Protein AF-A0A349SR33-F1 (afdb_monomer)

Solvent-accessible surface area (backbone atoms only — not comparable to full-atom values): 9324 Å² total; per-residue (Å²): 135,86,89,86,88,81,88,83,82,86,79,80,84,91,71,66,66,63,65,57,56,56,55,60,64,63,73,68,66,71,73,83,77,78,77,90,62,61,52,74,52,45,57,80,54,58,67,33,56,79,60,54,47,43,42,38,50,79,77,81,71,71,75,56,49,37,32,43,37,31,11,67,39,82,84,49,84,49,68,77,46,76,47,81,40,73,62,66,49,62,50,81,48,65,84,69,70,76,46,63,35,19,40,30,38,19,39,82,85,73,47,70,61,25,34,60,36,72,34,35,37,47,68,71,72,63,62,68,57,50,53,56,49,51,52,52,50,50,53,50,51,52,51,51,52,52,49,54,54,61,77,74,107

Nearest PDB structures (foldseek):
  5j7k-assembly2_B  TM=7.187E-01  e=2.406E-03  synthetic construct
  5uv8-assembly2_G  TM=6.503E-01  e=2.492E-02  Homo sapiens
  5myb-assembly1_B  TM=6.353E-01  e=3.291E-02  Homo sapiens
  6mfa-assembly1_A  TM=6.333E-01  e=6.785E-02  Homo sapiens
  8odz-assembly1_D  TM=6.666E-01  e=1.323E-01  Mus musculus

Sequence (153 aa):
MTPDSSQRNVLPPLKRSVKFLLLCALLVQSAPVWSQGLPPLQLSAQKVSEGFITLSWNELGEPQPVTVQVSTDPQAQQLVRSLSLQGQSQVHLSGFDNGVYFARLLNRGDVPLTRATRFEVQHRALPDAMVLFAIGAGLFVFLMVTLLRFTRS

Stru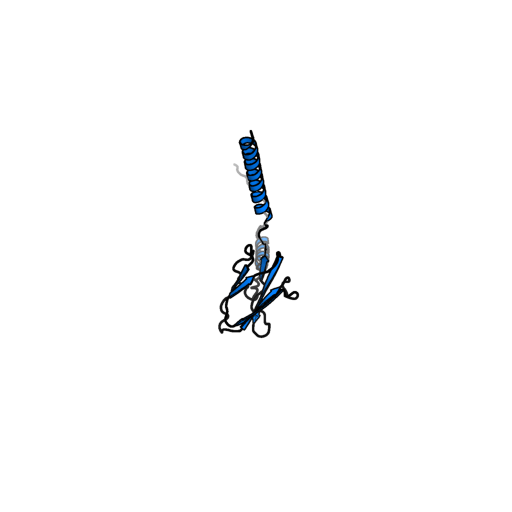cture (mmCIF, N/CA/C/O backbone):
data_AF-A0A349SR33-F1
#
_entry.id   AF-A0A349SR33-F1
#
loop_
_atom_site.group_PDB
_atom_site.id
_atom_site.type_symbol
_atom_site.label_atom_id
_atom_site.label_alt_id
_atom_site.label_comp_id
_atom_site.label_asym_id
_atom_site.label_entity_id
_atom_site.label_seq_id
_atom_site.pdbx_PDB_ins_code
_atom_site.Cartn_x
_atom_site.Cartn_y
_atom_site.Cartn_z
_atom_site.occupancy
_atom_site.B_iso_or_equiv
_atom_site.auth_seq_id
_atom_site.auth_comp_id
_atom_site.auth_asym_id
_atom_site.auth_atom_id
_atom_site.pdbx_PDB_model_num
ATOM 1 N N . MET A 1 1 ? 2.558 99.162 22.926 1.00 36.81 1 MET A N 1
ATOM 2 C CA . MET A 1 1 ? 3.683 98.320 22.470 1.00 36.81 1 MET A CA 1
ATOM 3 C C . MET A 1 1 ? 3.149 96.909 22.260 1.00 36.81 1 MET A C 1
ATOM 5 O O . MET A 1 1 ? 2.347 96.476 23.076 1.00 36.81 1 MET A O 1
ATOM 9 N N . THR A 1 2 ? 3.517 96.266 21.154 1.00 51.06 2 THR A N 1
ATOM 10 C CA . THR A 1 2 ? 3.239 94.860 20.763 1.00 51.06 2 THR A CA 1
ATOM 11 C C . THR A 1 2 ? 3.957 93.849 21.690 1.00 51.06 2 THR A C 1
ATOM 13 O O . THR A 1 2 ? 4.731 94.324 22.527 1.00 51.06 2 THR A O 1
ATOM 16 N N . PRO A 1 3 ? 3.779 92.503 21.590 1.00 49.19 3 PRO A N 1
ATOM 17 C CA . PRO A 1 3 ? 3.156 91.671 20.532 1.00 49.19 3 PRO A CA 1
ATOM 18 C C . PRO A 1 3 ? 2.018 90.750 21.093 1.00 49.19 3 PRO A C 1
ATOM 20 O O . PRO A 1 3 ? 1.387 91.169 22.057 1.00 49.19 3 PRO A O 1
ATOM 23 N N . ASP A 1 4 ? 1.589 89.577 20.579 1.00 42.03 4 ASP A N 1
ATOM 24 C CA . ASP A 1 4 ? 2.057 88.668 19.502 1.00 42.03 4 ASP A CA 1
ATOM 25 C C . ASP A 1 4 ? 0.901 87.827 18.864 1.00 42.03 4 ASP A C 1
ATOM 27 O O . ASP A 1 4 ? -0.277 88.168 18.966 1.00 42.03 4 ASP A O 1
ATOM 31 N N . SER A 1 5 ? 1.260 86.742 18.170 1.00 47.97 5 SER A N 1
ATOM 32 C CA . SER A 1 5 ? 0.481 85.724 17.458 1.00 47.97 5 SER A CA 1
ATOM 33 C C . SER A 1 5 ? -0.166 84.642 18.351 1.00 47.97 5 SER A C 1
ATOM 35 O O . SER A 1 5 ? 0.246 84.436 19.488 1.00 47.97 5 SER A O 1
ATOM 37 N N . SER A 1 6 ? -1.136 83.875 17.818 1.00 45.16 6 SER A N 1
ATOM 38 C CA . SER A 1 6 ? -0.920 82.433 17.549 1.00 45.16 6 SER A CA 1
ATOM 39 C C . SER A 1 6 ? -2.106 81.718 16.868 1.00 45.16 6 SER A C 1
ATOM 41 O O . SER A 1 6 ? -3.283 81.970 17.123 1.00 45.16 6 SER A O 1
ATOM 43 N N . GLN A 1 7 ? -1.732 80.771 16.012 1.00 49.66 7 GLN A N 1
ATOM 44 C CA . GLN A 1 7 ? -2.514 79.729 15.339 1.00 49.66 7 GLN A CA 1
ATOM 45 C C . GLN A 1 7 ? -3.630 79.074 16.185 1.00 49.66 7 GLN A C 1
ATOM 47 O O . GLN A 1 7 ? -3.376 78.560 17.272 1.00 49.66 7 GLN A O 1
ATOM 52 N N . ARG A 1 8 ? -4.839 78.926 15.616 1.00 44.91 8 ARG A N 1
ATOM 53 C CA . ARG A 1 8 ? -5.842 77.940 16.075 1.00 44.91 8 ARG A CA 1
ATOM 54 C C . ARG A 1 8 ? -6.087 76.877 15.007 1.00 44.91 8 ARG A C 1
ATOM 56 O O . ARG A 1 8 ? -7.049 76.942 14.249 1.00 44.91 8 ARG A O 1
ATOM 63 N N . ASN A 1 9 ? -5.203 75.884 14.992 1.00 47.38 9 ASN A N 1
ATOM 64 C CA . ASN A 1 9 ? -5.372 74.657 14.220 1.00 47.38 9 ASN A CA 1
ATOM 65 C C . ASN A 1 9 ? -6.499 73.810 14.843 1.00 47.38 9 ASN A C 1
ATOM 67 O O . ASN A 1 9 ? -6.445 73.484 16.030 1.00 47.38 9 ASN A O 1
ATOM 71 N N . VAL A 1 10 ? -7.523 73.456 14.063 1.00 56.38 10 VAL A N 1
ATOM 72 C CA . VAL A 1 10 ? -8.682 72.688 14.548 1.00 56.38 10 VAL A CA 1
ATOM 73 C C . VAL A 1 10 ? -8.425 71.190 14.365 1.00 56.38 10 VAL A C 1
ATOM 75 O O . VAL A 1 10 ? -8.521 70.678 13.252 1.00 56.38 10 VAL A O 1
ATOM 78 N N . LEU A 1 11 ? -8.137 70.470 15.455 1.00 56.62 11 LEU A N 1
ATOM 79 C CA . LEU A 1 11 ? -8.138 69.000 15.459 1.00 56.62 11 LEU A CA 1
ATOM 80 C C . LEU A 1 11 ? -9.528 68.441 15.835 1.00 56.62 11 LEU A C 1
ATOM 82 O O . LEU A 1 11 ? -10.102 68.877 16.836 1.00 56.62 11 LEU A O 1
ATOM 86 N N . PRO A 1 12 ? -10.058 67.436 15.109 1.00 58.84 12 PRO A N 1
ATOM 87 C CA . PRO A 1 12 ? -11.298 66.753 15.474 1.00 58.84 12 PRO A CA 1
ATOM 88 C C . PRO A 1 12 ? -11.106 65.731 16.624 1.00 58.84 12 PRO A C 1
ATOM 90 O O . PRO A 1 12 ? -10.007 65.209 16.830 1.00 58.84 12 PRO A O 1
ATOM 93 N N . PRO A 1 13 ? -12.170 65.394 17.385 1.00 48.25 13 PRO A N 1
ATOM 94 C CA . PRO A 1 13 ? -12.068 64.608 18.620 1.00 48.25 13 PRO A CA 1
ATOM 95 C C . PRO A 1 13 ? -11.860 63.094 18.397 1.00 48.25 13 PRO A C 1
ATOM 97 O O . PRO A 1 13 ? -12.800 62.294 18.393 1.00 48.25 13 PRO A O 1
ATOM 100 N N . LEU A 1 14 ? -10.592 62.684 18.322 1.00 53.34 14 LEU A N 1
ATOM 101 C CA . LEU A 1 14 ? -10.097 61.305 18.165 1.00 53.34 14 LEU A CA 1
ATOM 102 C C . LEU A 1 14 ? -10.307 60.397 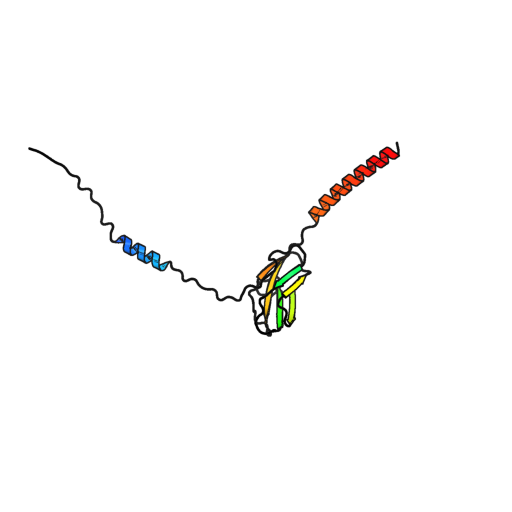19.411 1.00 53.34 14 LEU A C 1
ATOM 104 O O . LEU A 1 14 ? -9.370 59.761 19.886 1.00 53.34 14 LEU A O 1
ATOM 108 N N . LYS A 1 15 ? -11.513 60.342 20.004 1.00 52.91 15 LYS A N 1
ATOM 109 C CA . LYS A 1 15 ? -11.767 59.560 21.246 1.00 52.91 15 LYS A CA 1
ATOM 110 C C . LYS A 1 15 ? -12.964 58.598 21.249 1.00 52.91 15 LYS A C 1
ATOM 112 O O . LYS A 1 15 ? -13.045 57.779 22.162 1.00 52.91 15 LYS A O 1
ATOM 117 N N . ARG A 1 16 ? -13.875 58.629 20.264 1.00 53.34 16 ARG A N 1
ATOM 118 C CA . ARG A 1 16 ? -15.013 57.675 20.207 1.00 53.34 16 ARG A CA 1
ATOM 119 C C . ARG A 1 16 ? -14.733 56.403 19.394 1.00 53.34 16 ARG A C 1
ATOM 121 O O . ARG A 1 16 ? -15.138 55.328 19.823 1.00 53.34 16 ARG A O 1
ATOM 128 N N . SER A 1 17 ? -13.995 56.493 18.287 1.00 52.38 17 SER A N 1
ATOM 129 C CA . SER A 1 17 ? -13.825 55.379 17.335 1.00 52.38 17 SER A CA 1
ATOM 130 C C . SER A 1 17 ? -12.989 54.202 17.863 1.00 52.38 17 SER A C 1
ATOM 132 O O . SER A 1 17 ? -13.210 53.063 17.462 1.00 52.38 17 SER A O 1
ATOM 134 N N . VAL A 1 18 ? -12.070 54.448 18.806 1.00 55.94 18 VAL A N 1
ATOM 135 C CA . VAL A 1 18 ? -11.172 53.414 19.363 1.00 55.94 18 VAL A CA 1
ATOM 136 C C . VAL A 1 18 ? -11.948 52.318 20.103 1.00 55.94 18 VAL A C 1
ATOM 138 O O . VAL A 1 18 ? -11.637 51.140 19.949 1.00 55.94 18 VAL A O 1
ATOM 141 N N . LYS A 1 19 ? -12.999 52.676 20.855 1.00 50.72 19 LYS A N 1
ATOM 142 C CA . LYS A 1 19 ? -13.816 51.698 21.598 1.00 50.72 19 LYS A CA 1
ATOM 143 C C . LYS A 1 19 ? -14.613 50.763 20.681 1.00 50.72 19 LYS A C 1
ATOM 145 O O . LYS A 1 19 ? -14.872 49.632 21.068 1.00 50.72 19 LYS A O 1
ATOM 150 N N . PHE A 1 20 ? -14.977 51.219 19.482 1.00 54.50 20 PHE A N 1
ATOM 151 C CA . PHE A 1 20 ? -15.729 50.411 18.518 1.00 54.50 20 PHE A CA 1
ATOM 152 C C . PHE A 1 20 ? -14.815 49.419 17.778 1.00 54.50 20 PHE A C 1
ATOM 154 O O . PHE A 1 20 ? -15.161 48.251 17.637 1.00 54.50 20 PHE A O 1
ATOM 161 N N . LEU A 1 21 ? -13.601 49.849 17.407 1.00 54.84 21 LEU A N 1
ATOM 162 C CA . LEU A 1 21 ? -12.568 48.970 16.837 1.00 54.84 21 LEU A CA 1
ATOM 163 C C . LEU A 1 21 ? -12.139 47.852 17.803 1.00 54.84 21 LEU A C 1
ATOM 165 O O . LEU A 1 21 ? -11.968 46.709 17.382 1.00 54.84 21 LEU A O 1
ATOM 169 N N . LEU A 1 22 ? -12.023 48.158 19.100 1.00 56.81 22 LEU A N 1
ATOM 170 C CA . LEU A 1 22 ? -11.679 47.175 20.136 1.00 56.81 22 LEU A CA 1
ATOM 171 C C . LEU A 1 22 ? -12.760 46.094 20.327 1.00 56.81 22 LEU A C 1
ATOM 173 O O . LEU A 1 22 ? -12.428 44.956 20.649 1.00 56.81 22 LEU A O 1
ATOM 177 N N . LEU A 1 23 ? -14.037 46.423 20.094 1.00 55.16 23 LEU A N 1
ATOM 178 C CA . LEU A 1 23 ? -15.141 45.464 20.201 1.00 55.16 23 LEU A CA 1
ATOM 179 C C . LEU A 1 23 ? -15.116 44.437 19.055 1.00 55.16 23 LEU A C 1
ATOM 181 O O . LEU A 1 23 ? -15.296 43.244 19.291 1.00 55.16 23 LEU A O 1
ATOM 185 N N . CYS A 1 24 ? -14.829 44.882 17.826 1.00 51.19 24 CYS A N 1
ATOM 186 C CA . CYS A 1 24 ? -14.710 43.996 16.664 1.00 51.19 24 CYS A CA 1
ATOM 187 C C . CYS A 1 24 ? -13.519 43.031 16.775 1.00 51.19 24 CYS A C 1
ATOM 189 O O . CYS A 1 24 ? -13.624 41.883 16.352 1.00 51.19 24 CYS A O 1
ATOM 191 N N . ALA A 1 25 ? -12.406 43.465 17.377 1.00 56.25 25 ALA A N 1
ATOM 192 C CA . ALA A 1 25 ? -11.227 42.619 17.571 1.00 56.25 25 ALA A CA 1
ATOM 193 C C . ALA A 1 25 ? -11.472 41.435 18.529 1.00 56.25 25 ALA A C 1
ATOM 195 O O . ALA A 1 25 ? -10.822 40.399 18.399 1.00 56.25 25 ALA A O 1
ATOM 196 N N . LEU A 1 26 ? -12.414 41.556 19.474 1.00 54.38 26 LEU A N 1
ATOM 197 C CA . LEU A 1 26 ? -12.682 40.504 20.461 1.00 54.38 26 LEU A CA 1
ATOM 198 C C . LEU A 1 26 ? -13.548 39.356 19.907 1.00 54.38 26 LEU A C 1
ATOM 200 O O . LEU A 1 26 ? -13.422 38.223 20.360 1.00 54.38 26 LEU A O 1
ATOM 204 N N . LEU A 1 27 ? -14.386 39.631 18.901 1.00 54.31 27 LEU A N 1
ATOM 205 C CA . LEU A 1 27 ? -15.279 38.651 18.261 1.00 54.31 27 LEU A CA 1
ATOM 206 C C . LEU A 1 27 ? -14.581 37.742 17.230 1.00 54.31 27 LEU A C 1
ATOM 208 O O . LEU A 1 27 ? -15.186 36.785 16.758 1.00 54.31 27 LEU A O 1
ATOM 212 N N . VAL A 1 28 ? -13.307 38.000 16.911 1.00 55.44 28 VAL A N 1
ATOM 213 C CA . VAL A 1 28 ? -12.480 37.166 16.010 1.00 55.44 28 VAL A CA 1
ATOM 214 C C . VAL A 1 28 ? -11.698 36.088 16.786 1.00 55.44 28 VAL A C 1
ATOM 216 O O . VAL A 1 28 ? -10.870 35.375 16.228 1.00 55.44 28 VAL A O 1
ATOM 219 N N . GLN A 1 29 ? -12.000 35.883 18.073 1.00 50.84 29 GLN A N 1
ATOM 220 C CA . GLN A 1 29 ? -11.556 34.688 18.796 1.00 50.84 29 GLN A CA 1
ATOM 221 C C . GLN A 1 29 ? -12.425 33.485 18.406 1.00 50.84 29 GLN A C 1
ATOM 223 O O . GLN A 1 29 ? -13.300 33.048 19.153 1.00 50.84 29 GLN A O 1
ATOM 228 N N . SER A 1 30 ? -12.175 32.941 17.211 1.00 52.66 30 SER A N 1
ATOM 229 C CA . SER A 1 30 ? -12.683 31.627 16.824 1.00 52.66 30 SER A CA 1
ATOM 230 C C . SER A 1 30 ? -12.195 30.602 17.844 1.00 52.66 30 SER A C 1
ATOM 232 O O . SER A 1 30 ? -10.990 30.348 17.932 1.00 52.66 30 SER A O 1
ATOM 234 N N . ALA A 1 31 ? -13.116 30.030 18.621 1.00 61.41 31 ALA A N 1
ATOM 235 C CA . ALA A 1 31 ? -12.784 28.987 19.579 1.00 61.41 31 ALA A CA 1
ATOM 236 C C . ALA A 1 31 ? -12.011 27.862 18.865 1.00 61.41 31 ALA A C 1
ATOM 238 O O . ALA A 1 31 ? -12.455 27.417 17.801 1.00 61.41 31 ALA A O 1
ATOM 239 N N . PRO A 1 32 ? -10.874 27.388 19.409 1.00 57.53 32 PRO A N 1
ATOM 240 C CA . PRO A 1 32 ? -10.187 26.242 18.840 1.00 57.53 32 PRO A CA 1
ATOM 241 C C . PRO A 1 32 ? -11.116 25.032 18.954 1.00 57.53 32 PRO A C 1
ATOM 243 O O . PRO A 1 32 ? -11.328 24.494 20.040 1.00 57.53 32 PRO A O 1
ATOM 246 N N . VAL A 1 33 ? -11.698 24.612 17.830 1.00 64.25 33 VAL A N 1
ATOM 247 C CA . VAL A 1 33 ? -12.462 23.366 17.755 1.00 64.25 33 VAL A CA 1
ATOM 248 C C . VAL A 1 33 ? -11.457 22.224 17.840 1.00 64.25 33 VAL A C 1
ATOM 250 O O . VAL A 1 33 ? -10.874 21.801 16.842 1.00 64.25 33 VAL A O 1
ATOM 253 N N . TRP A 1 34 ? -11.235 21.742 19.062 1.00 52.09 34 TRP A N 1
ATOM 254 C CA . TRP A 1 34 ? -10.464 20.535 19.325 1.00 52.09 34 TRP A CA 1
ATOM 255 C C . TRP A 1 34 ? -11.186 19.352 18.680 1.00 52.09 34 TRP A C 1
ATOM 257 O O . TRP A 1 34 ? -12.149 18.815 19.224 1.00 52.09 34 TRP A O 1
ATOM 267 N N . SER A 1 35 ? -10.732 18.956 17.491 1.00 50.78 35 SER A N 1
ATOM 268 C CA . SER A 1 35 ? -11.236 17.766 16.815 1.00 50.78 35 SER A CA 1
ATOM 269 C C . SER A 1 35 ? -10.822 16.528 17.613 1.00 50.78 35 SER A C 1
ATOM 271 O O . SER A 1 35 ? -9.704 16.030 17.469 1.00 50.78 35 SER A O 1
ATOM 273 N N . GLN A 1 36 ? -11.729 16.020 18.452 1.00 51.06 36 GLN A N 1
ATOM 274 C CA . GLN A 1 36 ? -11.622 14.694 19.066 1.00 51.06 36 GLN A CA 1
ATOM 275 C C . GLN A 1 36 ? -11.859 13.607 18.007 1.00 51.06 36 GLN A C 1
ATOM 277 O O . GLN A 1 36 ? -12.855 12.891 18.011 1.00 51.06 36 GLN A O 1
ATOM 282 N N . GLY A 1 37 ? -10.946 13.523 17.044 1.00 62.16 37 GLY A N 1
ATOM 283 C CA . GLY A 1 37 ? -10.905 12.444 16.071 1.00 62.16 37 GLY A CA 1
ATOM 284 C C . GLY A 1 37 ? -10.007 11.307 16.551 1.00 62.16 37 GLY A C 1
ATOM 285 O O . GLY A 1 37 ? -9.007 11.551 17.223 1.00 62.16 37 GLY A O 1
ATOM 286 N N . LEU A 1 38 ? -10.330 10.083 16.121 1.00 70.38 38 LEU A N 1
ATOM 287 C CA . LEU A 1 38 ? -9.525 8.875 16.344 1.00 70.38 38 LEU A CA 1
ATOM 288 C C . LEU A 1 38 ? -8.023 9.123 16.095 1.00 70.38 38 LEU A C 1
ATOM 290 O O . LEU A 1 38 ? -7.687 9.860 15.153 1.00 70.38 38 LEU A O 1
ATOM 294 N N . PRO A 1 39 ? -7.125 8.501 16.884 1.00 75.12 39 PRO A N 1
ATOM 295 C CA . PRO A 1 39 ? -5.688 8.669 16.717 1.00 75.12 39 PRO A CA 1
ATOM 296 C C . PRO A 1 39 ? -5.251 8.285 15.291 1.00 75.12 39 PRO A C 1
ATOM 298 O O . PRO A 1 39 ? -5.825 7.371 14.685 1.00 75.12 39 PRO A O 1
ATOM 301 N N . PRO A 1 40 ? -4.257 8.982 14.713 1.00 72.50 40 PRO A N 1
ATOM 302 C CA . PRO A 1 40 ? -3.681 8.577 13.440 1.00 72.50 40 PRO A CA 1
ATOM 303 C C . PRO A 1 40 ? -2.928 7.255 13.618 1.00 72.50 40 PRO A C 1
ATOM 305 O O . PRO A 1 40 ? -2.188 7.083 14.586 1.00 72.50 40 PRO A O 1
ATOM 308 N N . LEU A 1 41 ? -3.087 6.334 12.666 1.00 77.12 41 LEU A N 1
ATOM 309 C CA . LEU A 1 41 ? -2.248 5.140 12.605 1.00 77.12 41 LEU A CA 1
ATOM 310 C C . LEU A 1 41 ? -0.803 5.550 12.300 1.00 77.12 41 LEU A C 1
ATOM 312 O O . LEU A 1 41 ? -0.587 6.335 11.369 1.00 77.12 41 LEU A O 1
ATOM 316 N N . GLN A 1 42 ? 0.164 5.026 13.057 1.00 78.06 42 GLN A N 1
ATOM 317 C CA . GLN A 1 42 ? 1.577 5.268 12.788 1.00 78.06 42 GLN A CA 1
ATOM 318 C C . GLN A 1 42 ? 2.039 4.376 11.631 1.00 78.06 42 GLN A C 1
ATOM 320 O O . GLN A 1 42 ? 1.753 3.179 11.567 1.00 78.06 42 GLN A O 1
ATOM 325 N N . LEU A 1 43 ? 2.770 4.981 10.701 1.00 72.31 43 LEU A N 1
ATOM 326 C CA . LEU A 1 43 ? 3.461 4.279 9.630 1.00 72.31 43 LEU A CA 1
ATOM 327 C C . LEU A 1 43 ? 4.951 4.533 9.776 1.00 72.31 43 LEU A C 1
ATOM 329 O O . LEU A 1 43 ? 5.360 5.675 9.984 1.00 72.31 43 LEU A O 1
ATOM 333 N N . SER A 1 44 ? 5.761 3.499 9.566 1.00 68.88 44 SER A N 1
ATOM 334 C CA . SER A 1 44 ? 7.218 3.654 9.499 1.00 68.88 44 SER A CA 1
ATOM 335 C C . SER A 1 44 ? 7.667 4.543 8.332 1.00 68.88 44 SER A C 1
ATOM 337 O O . SER A 1 44 ? 8.764 5.092 8.382 1.00 68.88 44 SER A O 1
ATOM 339 N N . ALA A 1 45 ? 6.852 4.673 7.281 1.00 60.81 45 ALA A N 1
ATOM 340 C CA . ALA A 1 45 ? 7.083 5.585 6.169 1.00 60.81 45 ALA A CA 1
ATOM 341 C C . ALA A 1 45 ? 5.759 5.936 5.475 1.00 60.81 45 ALA A C 1
ATOM 343 O O . ALA A 1 45 ? 4.936 5.061 5.214 1.00 60.81 45 ALA A O 1
ATOM 344 N N . GLN A 1 46 ? 5.567 7.212 5.131 1.00 61.91 46 GLN A N 1
ATOM 345 C CA . GLN A 1 46 ? 4.401 7.660 4.357 1.00 61.91 46 GLN A CA 1
ATOM 346 C C . GLN A 1 46 ? 4.588 7.481 2.838 1.00 61.91 46 GLN A C 1
ATOM 348 O O . GLN A 1 46 ? 3.609 7.412 2.095 1.00 61.91 46 GLN A O 1
ATOM 353 N N . LYS A 1 47 ? 5.843 7.366 2.389 1.00 64.00 47 LYS A N 1
ATOM 354 C CA . LYS A 1 47 ? 6.241 7.037 1.019 1.00 64.00 47 LYS A CA 1
ATOM 355 C C . LYS A 1 47 ? 7.210 5.858 1.056 1.00 64.00 47 LYS A C 1
ATOM 357 O O . LYS A 1 47 ? 8.249 5.952 1.703 1.00 64.00 47 LYS A O 1
ATOM 362 N N . VAL A 1 48 ? 6.869 4.768 0.376 1.00 68.81 48 VAL A N 1
ATOM 363 C CA . VAL A 1 48 ? 7.600 3.495 0.434 1.00 68.81 48 VAL A CA 1
ATOM 364 C C . VAL A 1 48 ? 8.238 3.177 -0.910 1.00 68.81 48 VAL A C 1
ATOM 366 O O . VAL A 1 48 ? 7.537 3.059 -1.914 1.00 68.81 48 VAL A O 1
ATOM 369 N N . SER A 1 49 ? 9.561 3.000 -0.897 1.00 61.75 49 SER A N 1
ATOM 370 C CA . SER A 1 49 ? 10.369 2.687 -2.086 1.00 61.75 49 SER A CA 1
ATOM 371 C C . SER A 1 49 ? 10.847 1.231 -2.152 1.00 61.75 49 SER A C 1
ATOM 373 O O . SER A 1 49 ? 11.319 0.798 -3.201 1.00 61.75 49 SER A O 1
ATOM 375 N N . GLU A 1 50 ? 10.747 0.485 -1.046 1.00 65.06 50 GLU A N 1
ATOM 376 C CA . GLU A 1 50 ? 11.397 -0.827 -0.855 1.00 65.06 50 GLU A CA 1
ATOM 377 C C . GLU A 1 50 ? 10.425 -2.023 -0.922 1.00 65.06 50 GLU A C 1
ATOM 379 O O . GLU A 1 50 ? 10.790 -3.150 -0.604 1.00 65.06 50 GLU A O 1
ATOM 384 N N . GLY A 1 51 ? 9.175 -1.803 -1.346 1.00 64.81 51 GLY A N 1
ATOM 385 C CA . GLY A 1 51 ? 8.186 -2.871 -1.578 1.00 64.81 51 GLY A CA 1
ATOM 386 C C . GLY A 1 51 ? 7.521 -3.462 -0.323 1.00 64.81 51 GLY A C 1
ATOM 387 O O . GLY A 1 51 ? 6.624 -4.303 -0.445 1.00 64.81 51 GLY A O 1
ATOM 388 N N . PHE A 1 52 ? 7.900 -3.007 0.875 1.00 73.69 52 PHE A N 1
ATOM 389 C CA . PHE A 1 52 ? 7.239 -3.341 2.139 1.00 73.69 52 PHE A CA 1
ATOM 390 C C . PHE A 1 52 ? 6.987 -2.094 2.995 1.00 73.69 52 PHE A C 1
ATOM 392 O O . PHE A 1 52 ? 7.784 -1.159 3.019 1.00 73.69 52 PHE A O 1
ATOM 399 N N . ILE A 1 53 ? 5.869 -2.091 3.718 1.00 80.31 53 ILE A N 1
ATOM 400 C CA . ILE A 1 53 ? 5.485 -1.052 4.670 1.00 80.31 53 ILE A CA 1
ATOM 401 C C . ILE A 1 53 ? 5.260 -1.660 6.051 1.00 80.31 53 ILE A C 1
ATOM 403 O O . ILE A 1 53 ? 4.677 -2.735 6.189 1.00 80.31 53 ILE A O 1
ATOM 407 N N . THR A 1 54 ? 5.718 -0.954 7.078 1.00 83.50 54 THR A N 1
ATOM 408 C CA . THR A 1 54 ? 5.497 -1.325 8.477 1.00 83.50 54 THR A CA 1
ATOM 409 C C . THR A 1 54 ? 4.437 -0.401 9.063 1.00 83.50 54 THR A C 1
ATOM 411 O O . THR A 1 54 ? 4.627 0.820 9.095 1.00 83.50 54 THR A O 1
ATOM 414 N N . LEU A 1 55 ? 3.327 -0.982 9.511 1.00 83.56 55 LEU A N 1
ATOM 415 C CA . LEU A 1 55 ? 2.296 -0.303 10.293 1.00 83.56 55 LEU A CA 1
ATOM 416 C C . LEU A 1 55 ? 2.534 -0.606 11.766 1.00 83.56 55 LEU A C 1
ATOM 418 O O . LEU A 1 55 ? 2.711 -1.773 12.110 1.00 83.56 55 LEU A O 1
ATOM 422 N N . SER A 1 56 ? 2.500 0.413 12.618 1.00 82.19 56 SER A N 1
ATOM 423 C CA . SER A 1 56 ? 2.629 0.273 14.069 1.00 82.19 56 SER A CA 1
ATOM 424 C C . SER A 1 56 ? 1.535 1.056 14.786 1.00 82.19 56 SER A C 1
ATOM 426 O O . SER A 1 56 ? 0.986 2.033 14.272 1.00 82.19 56 SER A O 1
ATOM 428 N N . TRP A 1 57 ? 1.180 0.617 15.983 1.00 82.56 57 TRP A N 1
ATOM 429 C CA . TRP A 1 57 ? 0.227 1.301 16.846 1.00 82.56 57 TRP A CA 1
ATOM 430 C C . TRP A 1 57 ? 0.634 1.120 18.300 1.00 82.56 57 TRP A C 1
ATOM 432 O O . TRP A 1 57 ? 1.266 0.135 18.674 1.00 82.56 57 TRP A O 1
ATOM 442 N N . ASN A 1 58 ? 0.257 2.089 19.131 1.00 74.12 58 ASN A N 1
ATOM 443 C CA . ASN A 1 58 ? 0.424 1.962 20.571 1.00 74.12 58 ASN A CA 1
ATOM 444 C C . ASN A 1 58 ? -0.409 0.770 21.071 1.00 74.12 58 ASN A C 1
ATOM 446 O O . ASN A 1 58 ? -1.505 0.524 20.560 1.00 74.12 58 ASN A O 1
ATOM 450 N N . GLU A 1 59 ? 0.083 0.059 22.084 1.00 66.56 59 GLU A N 1
ATOM 451 C CA . GLU A 1 59 ? -0.687 -0.999 22.741 1.00 66.56 59 GLU A CA 1
ATOM 452 C C . GLU A 1 59 ? -1.991 -0.421 23.309 1.00 66.56 59 GLU A C 1
ATOM 454 O O . GLU A 1 59 ? -1.994 0.539 24.080 1.00 66.56 59 GLU A O 1
ATOM 459 N N . LEU A 1 60 ? -3.121 -0.996 22.896 1.00 66.00 60 LEU A N 1
ATOM 460 C CA . LEU A 1 60 ? -4.473 -0.503 23.192 1.00 66.00 60 LEU A CA 1
ATOM 461 C C . LEU A 1 60 ? -4.973 -0.975 24.575 1.00 66.00 60 LEU A C 1
ATOM 463 O O . LEU A 1 60 ? -6.161 -1.240 24.764 1.00 66.00 60 LEU A O 1
ATOM 467 N N . GLY A 1 61 ? -4.055 -1.099 25.537 1.00 66.94 61 GLY A N 1
ATOM 468 C CA . GLY A 1 61 ? -4.276 -1.783 26.809 1.00 66.94 61 GLY A CA 1
ATOM 469 C C . GLY A 1 61 ? -4.251 -3.302 26.630 1.00 66.94 61 GLY A C 1
ATOM 470 O O . GLY A 1 61 ? -3.255 -3.855 26.172 1.00 66.94 61 GLY A O 1
ATOM 471 N N . GLU A 1 62 ? -5.347 -3.969 26.994 1.00 63.28 62 GLU A N 1
ATOM 472 C CA . GLU A 1 62 ? -5.493 -5.427 26.883 1.00 63.28 62 GLU A CA 1
ATOM 473 C C . GLU A 1 62 ? -5.201 -5.953 25.460 1.00 63.28 62 GLU A C 1
ATOM 475 O O . GLU A 1 62 ? -5.606 -5.302 24.487 1.00 63.28 62 GLU A O 1
ATOM 480 N N . PRO A 1 63 ? -4.589 -7.150 25.312 1.00 63.66 63 PRO A N 1
ATOM 481 C CA . PRO A 1 63 ? -4.259 -7.768 24.024 1.00 63.66 63 PRO A CA 1
ATOM 482 C C . PRO A 1 63 ? -5.517 -8.233 23.267 1.00 63.66 63 PRO A C 1
ATOM 484 O O . PRO A 1 63 ? -5.844 -9.417 23.164 1.00 63.66 63 PRO A O 1
ATOM 487 N N . GLN A 1 64 ? -6.244 -7.267 22.717 1.00 73.31 64 GLN A N 1
ATOM 488 C CA . GLN A 1 64 ? -7.428 -7.473 21.894 1.00 73.31 64 GLN A CA 1
ATOM 489 C C . GLN A 1 64 ? -7.031 -7.840 20.455 1.00 73.31 64 GLN A C 1
ATOM 491 O O . GLN A 1 64 ? -5.984 -7.408 19.965 1.00 73.31 64 GLN A O 1
ATOM 496 N N . PRO A 1 65 ? -7.846 -8.644 19.746 1.00 78.25 65 PRO A N 1
ATOM 497 C CA . PRO A 1 65 ? -7.611 -8.912 18.341 1.00 78.25 65 PRO A CA 1
ATOM 498 C C . PRO A 1 65 ? -7.948 -7.663 17.523 1.00 78.25 65 PRO A C 1
ATOM 500 O O . PRO A 1 65 ? -9.071 -7.158 17.581 1.00 78.25 65 PRO A O 1
ATOM 503 N N . VAL A 1 66 ? -6.972 -7.191 16.754 1.00 85.44 66 VAL A N 1
ATOM 504 C CA . VAL A 1 66 ? -7.090 -6.014 15.890 1.00 85.44 66 VAL A CA 1
ATOM 505 C C . VAL A 1 66 ? -7.060 -6.443 14.432 1.00 85.44 66 VAL A C 1
ATOM 507 O O . VAL A 1 66 ? -6.264 -7.291 14.032 1.00 85.44 66 VAL A O 1
ATOM 510 N N . THR A 1 67 ? -7.926 -5.852 13.621 1.00 87.44 67 THR A N 1
ATOM 511 C CA . THR A 1 67 ? -7.977 -6.098 12.181 1.00 87.44 67 THR A CA 1
ATOM 512 C C . THR A 1 67 ? -7.386 -4.903 11.453 1.00 87.44 67 THR A C 1
ATOM 514 O O . THR A 1 67 ? -7.876 -3.781 11.569 1.00 87.44 67 THR A O 1
ATOM 517 N N . VAL A 1 68 ? -6.324 -5.142 10.692 1.00 87.88 68 VAL A N 1
ATOM 518 C CA . VAL A 1 68 ? -5.685 -4.155 9.822 1.00 87.88 68 VAL A CA 1
ATOM 519 C C . VAL A 1 68 ? -6.332 -4.251 8.448 1.00 87.88 68 VAL A C 1
ATOM 521 O O . VAL A 1 68 ? -6.201 -5.276 7.780 1.00 87.88 68 VAL A O 1
ATOM 524 N N . GLN A 1 69 ? -7.011 -3.191 8.014 1.00 89.19 69 GLN A N 1
ATOM 525 C CA . GLN A 1 69 ? -7.576 -3.081 6.667 1.00 89.19 69 GLN A CA 1
ATOM 526 C C . GLN A 1 69 ? -6.782 -2.074 5.837 1.00 89.19 69 GLN A C 1
ATOM 528 O O . GLN A 1 69 ? -6.467 -0.977 6.304 1.00 89.19 69 GLN A O 1
ATOM 533 N N . VAL A 1 70 ? -6.500 -2.449 4.590 1.00 89.62 70 VAL A N 1
ATOM 534 C CA . VAL A 1 70 ? -5.878 -1.597 3.575 1.00 89.62 70 VAL A CA 1
ATOM 535 C C . VAL A 1 70 ? -6.806 -1.484 2.375 1.00 89.62 70 VAL A C 1
ATOM 537 O O . VAL A 1 70 ? -7.273 -2.498 1.852 1.00 89.62 70 VAL A O 1
ATOM 540 N N . SER A 1 71 ? -7.042 -0.259 1.922 1.00 89.69 71 SER A N 1
ATOM 541 C CA . SER A 1 71 ? -7.949 0.080 0.825 1.00 89.69 71 SER A CA 1
ATOM 542 C C . SER A 1 71 ? -7.348 1.106 -0.134 1.00 89.69 71 SER A C 1
ATOM 544 O O . SER A 1 71 ? -6.400 1.812 0.208 1.00 89.69 71 SER A O 1
ATOM 546 N N . THR A 1 72 ? -7.904 1.212 -1.340 1.00 88.56 72 THR A N 1
ATOM 547 C CA . THR A 1 72 ? -7.595 2.297 -2.295 1.00 88.56 72 THR A CA 1
ATOM 548 C C . THR A 1 72 ? -8.359 3.589 -1.994 1.00 88.56 72 THR A C 1
ATOM 550 O O . THR A 1 72 ? -7.997 4.651 -2.496 1.00 88.56 72 THR A O 1
ATOM 553 N N . ASP A 1 73 ? -9.387 3.530 -1.145 1.00 87.94 73 ASP A N 1
ATOM 554 C CA . ASP A 1 73 ? -10.231 4.660 -0.756 1.00 87.94 73 ASP A CA 1
ATOM 555 C C . ASP A 1 73 ? -10.210 4.908 0.772 1.00 87.94 73 ASP A C 1
ATOM 557 O O . ASP A 1 73 ? -9.985 3.977 1.552 1.00 87.94 73 ASP A O 1
ATOM 561 N N . PRO A 1 74 ? -10.485 6.139 1.243 1.00 81.62 74 PRO A N 1
ATOM 562 C CA . PRO A 1 74 ? -10.435 6.477 2.668 1.00 81.62 74 PRO A CA 1
ATOM 563 C C . PRO A 1 74 ? -11.605 5.927 3.506 1.00 81.62 74 PRO A C 1
ATOM 565 O O . PRO A 1 74 ? -11.530 5.980 4.733 1.00 81.62 74 PRO A O 1
ATOM 568 N N . GLN A 1 75 ? -12.681 5.424 2.888 1.00 81.69 75 GLN A N 1
ATOM 569 C CA . GLN A 1 75 ? -13.814 4.792 3.586 1.00 81.69 75 GLN A CA 1
ATOM 570 C C . GLN A 1 75 ? -13.660 3.258 3.685 1.00 81.69 75 GLN A C 1
ATOM 572 O O . GLN A 1 75 ? -14.405 2.611 4.424 1.00 81.69 75 GLN A O 1
ATOM 577 N N . ALA A 1 76 ? -12.666 2.699 2.988 1.00 81.44 76 ALA A N 1
ATOM 578 C CA . ALA A 1 76 ? -12.426 1.278 2.747 1.00 81.44 76 ALA A CA 1
ATOM 579 C C . ALA A 1 76 ? -13.619 0.523 2.136 1.00 81.44 76 ALA A C 1
ATOM 581 O O . ALA A 1 76 ? -13.948 -0.589 2.547 1.00 81.44 76 ALA A O 1
ATOM 582 N N . GLN A 1 77 ? -14.250 1.132 1.133 1.00 82.38 77 GLN A N 1
ATOM 583 C CA . GLN A 1 77 ? -15.199 0.464 0.238 1.00 82.38 77 GLN A CA 1
ATOM 584 C C . GLN A 1 77 ? -14.488 -0.485 -0.744 1.00 82.38 77 GLN A C 1
ATOM 586 O O . GLN A 1 77 ? -15.031 -1.523 -1.112 1.00 82.38 77 GLN A O 1
ATOM 591 N N . GLN A 1 78 ? -13.265 -0.145 -1.155 1.00 86.19 78 GLN A N 1
ATOM 592 C CA . GLN A 1 78 ? -12.407 -0.933 -2.035 1.00 86.19 78 GLN A CA 1
ATOM 593 C C . GLN A 1 78 ? -11.257 -1.533 -1.224 1.00 86.19 78 GLN A C 1
ATOM 595 O O . GLN A 1 78 ? -10.145 -1.002 -1.157 1.00 86.19 78 GLN A O 1
ATOM 600 N N . LEU A 1 79 ? -11.553 -2.648 -0.560 1.00 85.44 79 LEU A N 1
ATOM 601 C CA . LEU A 1 79 ? -10.610 -3.367 0.284 1.00 85.44 79 LEU A CA 1
ATOM 602 C C . LEU A 1 79 ? -9.586 -4.137 -0.568 1.00 85.44 79 LEU A C 1
ATOM 604 O O . LEU A 1 79 ? -9.940 -5.042 -1.317 1.00 85.44 79 LEU A O 1
ATOM 608 N N . VAL A 1 80 ? -8.306 -3.799 -0.413 1.00 87.88 80 VAL A N 1
ATOM 609 C CA . VAL A 1 80 ? -7.169 -4.479 -1.059 1.00 87.88 80 VAL A CA 1
ATOM 610 C C . VAL A 1 80 ? -6.699 -5.658 -0.210 1.00 87.88 80 VAL A C 1
ATOM 612 O O . VAL A 1 80 ? -6.347 -6.716 -0.730 1.00 87.88 80 VAL A O 1
ATOM 615 N N . ARG A 1 81 ? -6.661 -5.479 1.117 1.00 87.44 81 ARG A N 1
ATOM 616 C CA . ARG A 1 81 ? -6.156 -6.489 2.053 1.00 87.44 81 ARG A CA 1
ATOM 617 C C . ARG A 1 81 ? -6.737 -6.295 3.453 1.00 87.44 81 ARG A C 1
ATOM 619 O O . ARG A 1 81 ? -6.915 -5.167 3.901 1.00 87.44 81 ARG A O 1
ATOM 626 N N . SER A 1 82 ? -6.999 -7.400 4.148 1.00 87.44 82 SER A N 1
ATOM 627 C CA . SER A 1 82 ? -7.418 -7.423 5.553 1.00 87.44 82 SER A CA 1
ATOM 628 C C . SER A 1 82 ? -6.655 -8.516 6.293 1.00 87.44 82 SER A C 1
ATOM 630 O O . SER A 1 82 ? -6.623 -9.654 5.824 1.00 87.44 82 SER A O 1
ATOM 632 N N . LEU A 1 83 ? -6.016 -8.174 7.412 1.00 86.00 83 LEU A N 1
ATOM 633 C CA . LEU A 1 83 ? -5.330 -9.116 8.299 1.00 86.00 83 LEU A CA 1
ATOM 634 C C . LEU A 1 83 ? -5.890 -8.971 9.714 1.00 86.00 83 LEU A C 1
ATOM 636 O O . LEU A 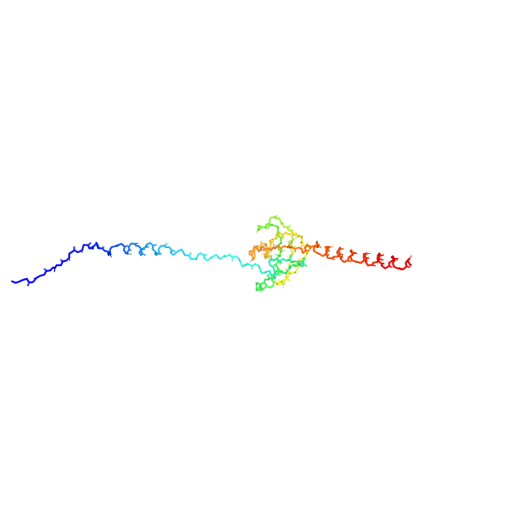1 83 ? -5.823 -7.891 10.295 1.00 86.00 83 LEU A O 1
ATOM 640 N N . SER A 1 84 ? -6.397 -10.066 10.280 1.00 85.50 84 SER A N 1
ATOM 641 C CA . SER A 1 84 ? -6.726 -10.148 11.705 1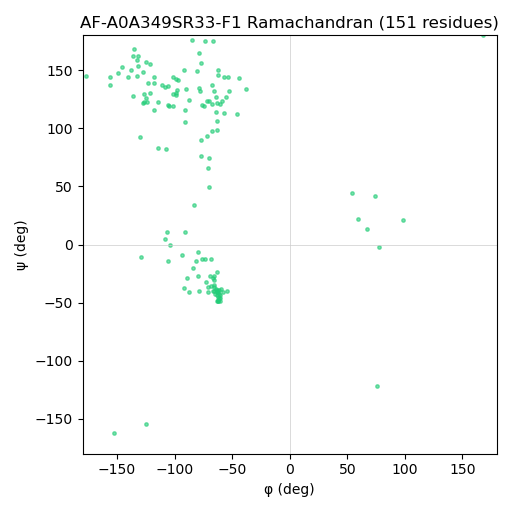.00 85.50 84 SER A CA 1
ATOM 642 C C . SER A 1 84 ? -5.486 -10.584 12.483 1.00 85.50 84 SER A C 1
ATOM 644 O O . SER A 1 84 ? -4.890 -11.615 12.176 1.00 85.50 84 SER A O 1
ATOM 646 N N . LEU A 1 85 ? -5.089 -9.789 13.472 1.00 83.69 85 LEU A N 1
ATOM 647 C CA . LEU A 1 85 ? -3.906 -9.988 14.302 1.00 83.69 85 LEU A CA 1
ATOM 648 C C . LEU A 1 85 ? -4.337 -10.164 15.758 1.00 83.69 85 LEU A C 1
ATOM 650 O O . LEU A 1 85 ? -5.280 -9.521 16.217 1.00 83.69 85 LEU A O 1
ATOM 654 N N . GLN A 1 86 ? -3.636 -11.014 16.503 1.00 83.06 86 GLN A N 1
ATOM 655 C CA . GLN A 1 86 ? -3.913 -11.270 17.918 1.00 83.06 86 GLN A CA 1
ATOM 656 C C . GLN A 1 86 ? -2.700 -10.847 18.748 1.00 83.06 86 GLN A C 1
ATOM 658 O O . GLN A 1 86 ? -1.620 -11.407 18.575 1.00 83.06 86 GLN A O 1
ATOM 663 N N . GLY A 1 87 ? -2.865 -9.833 19.605 1.00 73.19 87 GLY A N 1
ATOM 664 C CA . GLY A 1 87 ? -1.818 -9.369 20.528 1.00 73.19 87 GLY A CA 1
ATOM 665 C C . GLY A 1 87 ? -0.581 -8.725 19.884 1.00 73.19 87 GLY A C 1
ATOM 666 O O . GLY A 1 87 ? 0.423 -8.555 20.564 1.00 73.19 87 GLY A O 1
ATOM 667 N N . GLN A 1 88 ? -0.621 -8.376 18.595 1.00 79.31 88 GLN A N 1
ATOM 668 C CA . GLN A 1 88 ? 0.478 -7.689 17.904 1.00 79.31 88 GLN A CA 1
ATOM 669 C C . GLN A 1 88 ? 0.224 -6.175 17.866 1.00 79.31 88 GLN A C 1
ATOM 671 O O . GLN A 1 88 ? -0.911 -5.740 17.664 1.00 79.31 88 GLN A O 1
ATOM 676 N N . SER A 1 89 ? 1.285 -5.383 18.028 1.00 79.25 89 SER A N 1
ATOM 677 C CA . SER A 1 89 ? 1.300 -3.909 17.940 1.00 79.25 89 SER A CA 1
ATOM 678 C C . SER A 1 89 ? 1.898 -3.377 16.626 1.00 79.25 89 SER A C 1
ATOM 680 O O . SER A 1 89 ? 1.964 -2.168 16.400 1.00 79.25 89 SER A O 1
ATOM 682 N N . GLN A 1 90 ? 2.338 -4.280 15.745 1.00 82.69 90 GLN A N 1
ATOM 683 C CA . GLN A 1 90 ? 2.991 -3.971 14.477 1.00 82.69 90 GLN A CA 1
ATOM 684 C C . GLN A 1 90 ? 2.682 -5.052 13.435 1.00 82.69 90 GLN A C 1
ATOM 686 O O . GLN A 1 90 ? 2.567 -6.228 13.775 1.00 82.69 90 GLN A O 1
ATOM 691 N N . VAL A 1 91 ? 2.598 -4.673 12.156 1.00 85.62 91 VAL A N 1
ATOM 692 C CA . VAL A 1 91 ? 2.546 -5.618 11.029 1.00 85.62 91 VAL A CA 1
ATOM 693 C C . VAL A 1 91 ? 3.377 -5.128 9.846 1.00 85.62 91 VAL A C 1
ATOM 695 O O . VAL A 1 91 ? 3.420 -3.933 9.546 1.00 85.62 91 VAL A O 1
ATOM 698 N N . HIS A 1 92 ? 4.014 -6.072 9.155 1.00 86.12 92 HIS A N 1
ATOM 699 C CA . HIS A 1 92 ? 4.705 -5.834 7.892 1.00 86.12 92 HIS A CA 1
ATOM 700 C C . HIS A 1 92 ? 3.814 -6.257 6.725 1.00 86.12 92 HIS A C 1
ATOM 702 O O . HIS A 1 92 ? 3.258 -7.354 6.704 1.00 86.12 92 HIS A O 1
ATOM 708 N N . LEU A 1 93 ? 3.678 -5.368 5.750 1.00 84.88 93 LEU A N 1
ATOM 709 C CA . LEU A 1 93 ? 2.789 -5.501 4.608 1.00 84.88 93 LEU A CA 1
ATOM 710 C C . LEU A 1 93 ? 3.600 -5.312 3.325 1.00 84.88 93 LEU A C 1
ATOM 712 O O . LEU A 1 93 ?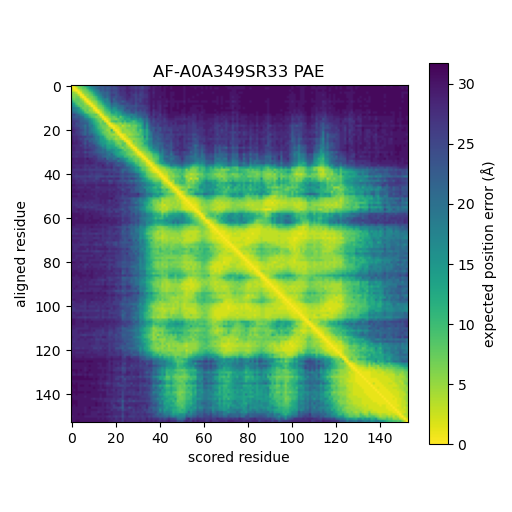 4.231 -4.278 3.141 1.00 84.88 93 LEU A O 1
ATOM 716 N N . SER A 1 94 ? 3.579 -6.294 2.428 1.00 83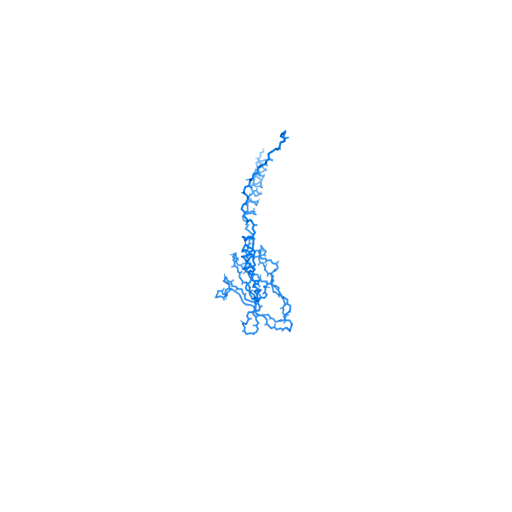.75 94 SER A N 1
ATOM 717 C CA . SER A 1 94 ? 4.330 -6.275 1.167 1.00 83.75 94 SER A CA 1
ATOM 718 C C . SER A 1 94 ? 3.482 -6.746 -0.018 1.00 83.75 94 SER A C 1
ATOM 720 O O . SER A 1 94 ? 2.378 -7.278 0.158 1.00 83.75 94 SER A O 1
ATOM 722 N N . GLY A 1 95 ? 3.997 -6.528 -1.232 1.00 80.50 95 GLY A N 1
ATOM 723 C CA . GLY A 1 95 ? 3.324 -6.917 -2.477 1.00 80.50 95 GLY A CA 1
ATOM 724 C C . GLY A 1 95 ? 2.132 -6.024 -2.829 1.00 80.50 95 GLY A C 1
ATOM 725 O O . GLY A 1 95 ? 1.079 -6.532 -3.205 1.00 80.50 95 GLY A O 1
ATOM 726 N N . PHE A 1 96 ? 2.289 -4.711 -2.651 1.00 83.44 96 PHE A N 1
ATOM 727 C CA . PHE A 1 96 ? 1.366 -3.686 -3.145 1.00 83.44 96 PHE A CA 1
ATOM 728 C C . PHE A 1 96 ? 1.931 -3.118 -4.441 1.00 83.44 96 PHE A C 1
ATOM 730 O O . PHE A 1 96 ? 3.141 -2.939 -4.527 1.00 83.44 96 PHE A O 1
ATOM 737 N N . ASP A 1 97 ? 1.088 -2.810 -5.419 1.00 83.44 97 ASP A N 1
ATOM 738 C CA . ASP A 1 97 ? 1.521 -2.139 -6.645 1.00 83.44 97 ASP A CA 1
ATOM 739 C C . ASP A 1 97 ? 1.837 -0.652 -6.409 1.00 83.44 97 ASP A C 1
ATOM 741 O O . ASP A 1 97 ? 1.649 -0.104 -5.322 1.00 83.44 97 ASP A O 1
ATOM 745 N N . ASN A 1 98 ? 2.334 0.028 -7.444 1.00 82.69 98 ASN A N 1
ATOM 746 C CA . ASN A 1 98 ? 2.510 1.478 -7.410 1.00 82.69 98 ASN A CA 1
ATOM 747 C C . ASN A 1 98 ? 1.159 2.183 -7.266 1.00 82.69 98 ASN A C 1
ATOM 749 O O . ASN A 1 98 ? 0.295 2.048 -8.133 1.00 82.69 98 ASN A O 1
ATOM 753 N N . GLY A 1 99 ? 0.990 2.978 -6.212 1.00 84.94 99 GLY A N 1
ATOM 754 C CA . GLY A 1 99 ? -0.283 3.635 -5.959 1.00 84.94 99 GLY A CA 1
ATOM 755 C C . GLY A 1 99 ? -0.416 4.271 -4.583 1.00 84.94 99 GLY A C 1
ATOM 756 O O . GLY A 1 99 ? 0.485 4.238 -3.744 1.00 84.94 99 GLY A O 1
ATOM 757 N N . VAL A 1 100 ? -1.587 4.867 -4.374 1.00 88.75 100 VAL A N 1
ATOM 758 C CA . VAL A 1 100 ? -2.004 5.476 -3.111 1.00 88.75 100 VAL A CA 1
ATOM 759 C C . VAL A 1 100 ? -2.951 4.520 -2.405 1.00 88.75 100 VAL A C 1
ATOM 761 O O . VAL A 1 100 ? -3.940 4.081 -2.988 1.00 88.75 100 VAL A O 1
ATOM 764 N N . TYR A 1 101 ? -2.673 4.257 -1.134 1.00 89.31 101 TYR A N 1
ATOM 765 C CA . TYR A 1 101 ? -3.465 3.375 -0.292 1.00 89.31 101 TYR A CA 1
ATOM 766 C C . TYR A 1 101 ? -3.767 4.038 1.053 1.00 89.31 101 TYR A C 1
ATOM 768 O O . TYR A 1 101 ? -3.115 4.997 1.477 1.00 89.31 101 TYR A O 1
ATOM 776 N N . PHE A 1 102 ? -4.767 3.506 1.740 1.00 88.50 102 PHE A N 1
ATOM 777 C CA . PHE A 1 102 ? -5.207 3.940 3.055 1.00 88.50 102 PHE A CA 1
ATOM 778 C C . PHE A 1 102 ? -5.184 2.737 3.993 1.00 88.50 102 PHE A C 1
ATOM 780 O O . PHE A 1 102 ? -5.776 1.707 3.684 1.00 88.50 102 PHE A O 1
ATOM 787 N N . ALA A 1 103 ? -4.502 2.857 5.131 1.00 88.62 103 ALA A N 1
ATOM 788 C CA . ALA A 1 103 ? -4.512 1.847 6.187 1.00 88.62 103 ALA A CA 1
ATOM 789 C C . ALA A 1 103 ? -5.357 2.326 7.372 1.00 88.62 103 ALA A C 1
ATOM 791 O O . ALA A 1 103 ? -5.234 3.476 7.802 1.00 88.62 103 ALA A O 1
ATOM 792 N N . ARG A 1 104 ? -6.187 1.439 7.924 1.00 87.69 104 ARG A N 1
ATOM 793 C CA . ARG A 1 104 ? -6.945 1.667 9.161 1.00 87.69 104 ARG A CA 1
ATOM 794 C C . ARG A 1 104 ? -6.926 0.427 10.050 1.00 87.69 104 ARG A C 1
ATOM 796 O O . ARG A 1 104 ? -6.892 -0.695 9.546 1.00 87.69 104 ARG A O 1
ATOM 803 N N . LEU A 1 105 ? -7.004 0.636 11.361 1.00 87.00 105 LEU A N 1
ATOM 804 C CA . LEU A 1 105 ? -7.228 -0.432 12.330 1.00 87.00 105 LEU A CA 1
ATOM 805 C C . LEU A 1 105 ? -8.673 -0.463 12.800 1.00 87.00 105 LEU A C 1
ATOM 807 O O . LEU A 1 105 ? -9.293 0.580 13.012 1.00 87.00 105 LEU A O 1
ATOM 811 N N . LEU A 1 106 ? -9.167 -1.675 13.019 1.00 86.62 106 LEU A N 1
ATOM 812 C CA . LEU A 1 106 ? -10.472 -1.965 13.586 1.00 86.62 106 LEU A CA 1
ATOM 813 C C . LEU A 1 106 ? -10.308 -2.916 14.775 1.00 86.62 106 LEU A C 1
ATOM 815 O O . LEU A 1 106 ? -9.400 -3.747 14.788 1.00 86.62 106 LEU A O 1
ATOM 819 N N . ASN A 1 107 ? -11.185 -2.805 15.767 1.00 84.62 107 ASN A N 1
ATOM 820 C CA . ASN A 1 107 ? -11.256 -3.756 16.876 1.00 84.62 107 ASN A CA 1
ATOM 821 C C . ASN A 1 107 ? -12.122 -4.976 16.508 1.00 84.62 107 ASN A C 1
ATOM 823 O O . ASN A 1 107 ? -12.786 -5.008 15.468 1.00 84.62 107 ASN A O 1
ATOM 827 N N . ARG A 1 108 ? -12.193 -5.950 17.419 1.00 71.88 108 ARG A N 1
ATOM 828 C CA . ARG A 1 108 ? -13.243 -6.973 17.480 1.00 71.88 108 ARG A CA 1
ATOM 829 C C . ARG A 1 108 ? -14.631 -6.323 17.311 1.00 71.88 108 ARG A C 1
ATOM 831 O O . ARG A 1 108 ? -15.078 -5.599 18.195 1.00 71.88 108 ARG A O 1
ATOM 838 N N . GLY A 1 109 ? -15.302 -6.601 16.190 1.00 69.94 109 GLY A N 1
ATOM 839 C CA . GLY A 1 109 ? -16.601 -6.005 15.836 1.00 69.94 109 GLY A CA 1
ATOM 840 C C . GLY A 1 109 ? -16.541 -4.820 14.860 1.00 69.94 109 GLY A C 1
ATOM 841 O O . GLY A 1 109 ? -17.469 -4.021 14.843 1.00 69.94 109 GLY A O 1
ATOM 842 N N . ASP A 1 110 ? -15.459 -4.683 14.085 1.00 74.50 110 ASP A N 1
ATOM 843 C CA . ASP A 1 110 ? -15.298 -3.702 12.994 1.00 74.50 110 ASP A CA 1
ATOM 844 C C . ASP A 1 110 ? -15.430 -2.220 13.411 1.00 74.50 110 ASP A C 1
ATOM 846 O O . ASP A 1 110 ? -15.650 -1.329 12.589 1.00 74.50 110 ASP A O 1
ATOM 850 N N . VAL A 1 111 ? -15.218 -1.923 14.696 1.00 78.56 111 VAL A N 1
ATOM 851 C CA . VAL A 1 111 ? -15.155 -0.546 15.204 1.00 78.56 111 VAL A CA 1
ATOM 852 C C . VAL A 1 111 ? -13.798 0.066 14.833 1.00 78.56 111 VAL A C 1
ATOM 854 O O . VAL A 1 111 ? -12.777 -0.467 15.279 1.00 78.56 111 VAL A O 1
ATOM 857 N N . PRO A 1 112 ? -13.732 1.168 14.060 1.00 78.38 112 PRO A N 1
ATOM 858 C CA . PRO A 1 112 ? -12.465 1.786 13.678 1.00 78.38 112 PRO A CA 1
ATOM 859 C C . PRO A 1 112 ? -11.763 2.398 14.898 1.00 78.38 112 PRO A C 1
ATOM 861 O O . PRO A 1 112 ? -12.298 3.281 15.565 1.00 78.38 112 PRO A O 1
ATOM 864 N N . LEU A 1 113 ? -10.544 1.932 15.172 1.00 76.31 113 LEU A N 1
ATOM 865 C CA . LEU A 1 113 ? -9.693 2.383 16.279 1.00 76.31 113 LEU A CA 1
ATOM 866 C C . LEU A 1 113 ? -8.795 3.558 15.889 1.00 76.31 113 LEU A C 1
ATOM 868 O O . LEU A 1 113 ? -8.438 4.381 16.730 1.00 76.31 113 LEU A O 1
ATOM 872 N N . THR A 1 114 ? -8.428 3.643 14.611 1.00 76.06 114 THR A N 1
ATOM 873 C CA . THR A 1 114 ? -7.594 4.719 14.072 1.00 76.06 114 THR A CA 1
ATOM 874 C C . THR A 1 114 ? -8.290 5.403 12.910 1.00 76.06 114 THR A C 1
ATOM 876 O O . THR A 1 114 ? -9.115 4.812 12.209 1.00 76.06 114 THR A O 1
ATOM 879 N N . ARG A 1 115 ? -7.903 6.651 12.635 1.00 80.62 115 ARG A N 1
ATOM 880 C CA . ARG A 1 115 ? -8.224 7.269 11.345 1.00 80.62 115 ARG A CA 1
ATOM 881 C C . ARG A 1 115 ? -7.546 6.476 10.218 1.00 80.62 115 ARG A C 1
ATOM 883 O O . ARG A 1 115 ? -6.472 5.911 10.423 1.00 80.62 115 ARG A O 1
ATOM 890 N N . ALA A 1 116 ? -8.158 6.462 9.035 1.00 81.38 116 ALA A N 1
ATOM 891 C CA . ALA A 1 116 ? -7.508 5.972 7.826 1.00 81.38 116 ALA A CA 1
ATOM 892 C C . ALA A 1 116 ? -6.311 6.878 7.486 1.00 81.38 116 ALA A C 1
ATOM 894 O O . ALA A 1 116 ? -6.498 8.056 7.169 1.00 81.38 116 ALA A O 1
ATOM 895 N N . THR A 1 117 ? -5.090 6.347 7.564 1.00 82.62 117 THR A N 1
ATOM 896 C CA . THR A 1 117 ? -3.875 7.093 7.219 1.00 82.62 117 THR A CA 1
ATOM 897 C C . THR A 1 117 ? -3.436 6.739 5.798 1.00 82.62 117 THR A C 1
ATOM 899 O O . THR A 1 117 ? -3.313 5.566 5.442 1.00 82.62 117 THR A O 1
ATOM 902 N N . ARG A 1 118 ? -3.211 7.771 4.978 1.00 85.88 118 ARG A N 1
ATOM 903 C CA . ARG A 1 118 ? -2.766 7.650 3.584 1.00 85.88 118 ARG A CA 1
ATOM 904 C C . ARG A 1 118 ? -1.269 7.360 3.507 1.00 85.88 118 ARG A C 1
ATOM 906 O O . ARG A 1 118 ? -0.482 8.110 4.087 1.00 85.88 118 ARG A O 1
ATOM 913 N N . PHE A 1 119 ? -0.899 6.374 2.700 1.00 83.50 119 PHE A N 1
ATOM 914 C CA . PHE A 1 119 ? 0.477 6.086 2.307 1.00 83.50 119 PHE A CA 1
ATOM 915 C C . PHE A 1 119 ? 0.584 5.875 0.796 1.00 83.50 119 PHE A C 1
ATOM 917 O O . PHE A 1 119 ? -0.407 5.599 0.119 1.00 83.50 119 PHE A O 1
ATOM 924 N N . GLU A 1 120 ? 1.786 6.046 0.258 1.00 86.12 120 GLU A N 1
ATOM 925 C CA . GLU A 1 120 ? 2.051 5.920 -1.171 1.00 86.12 120 GLU A CA 1
ATOM 926 C C . GLU A 1 120 ? 3.199 4.944 -1.425 1.00 86.12 120 GLU A C 1
ATOM 928 O O . GLU A 1 120 ? 4.274 5.051 -0.830 1.00 86.12 120 GLU A O 1
ATOM 933 N N . VAL A 1 121 ? 2.965 3.988 -2.317 1.00 84.00 121 VAL A N 1
ATOM 934 C CA . VAL A 1 121 ? 3.946 2.992 -2.745 1.00 84.00 121 VAL A CA 1
ATOM 935 C C . VAL A 1 121 ? 4.495 3.436 -4.096 1.00 84.00 121 VAL A C 1
ATOM 937 O O . VAL A 1 121 ? 3.746 3.580 -5.061 1.00 84.00 121 VAL A O 1
ATOM 940 N N . GLN A 1 122 ? 5.805 3.672 -4.161 1.00 80.00 122 GLN A N 1
ATOM 941 C CA . GLN A 1 122 ? 6.524 4.015 -5.386 1.00 80.00 122 GLN A CA 1
ATOM 942 C C . GLN A 1 122 ? 7.755 3.116 -5.516 1.00 80.00 122 GLN A C 1
ATOM 944 O O . GLN A 1 122 ? 8.832 3.451 -5.028 1.00 80.00 122 GLN A O 1
ATOM 949 N N . HIS A 1 123 ? 7.615 1.987 -6.210 1.00 74.44 123 HIS A N 1
ATOM 950 C CA . HIS A 1 123 ? 8.753 1.167 -6.617 1.00 74.44 123 HIS A CA 1
ATOM 951 C C . HIS A 1 123 ? 9.729 2.030 -7.402 1.00 74.44 123 HIS A C 1
ATOM 953 O O . HIS A 1 123 ? 9.352 2.688 -8.378 1.00 74.44 123 HIS A O 1
ATOM 959 N N . ARG A 1 124 ? 10.995 2.029 -6.976 1.00 70.25 124 ARG A N 1
ATOM 960 C CA . ARG A 1 124 ? 12.026 2.796 -7.665 1.00 70.25 124 ARG A CA 1
ATOM 961 C C . ARG A 1 124 ? 12.146 2.290 -9.099 1.00 70.25 124 ARG A C 1
ATOM 963 O O . ARG A 1 124 ? 12.398 1.110 -9.331 1.00 70.25 124 ARG A O 1
ATOM 970 N N . ALA A 1 125 ? 11.937 3.189 -10.053 1.00 65.62 125 ALA A N 1
ATOM 971 C CA . ALA A 1 125 ? 11.903 2.829 -11.457 1.00 65.62 125 ALA A CA 1
ATOM 972 C C . ALA A 1 125 ? 13.280 2.298 -11.903 1.00 65.62 125 ALA A C 1
ATOM 974 O O . ALA A 1 125 ? 14.302 2.962 -11.734 1.00 65.62 125 ALA A O 1
ATOM 975 N N . LEU A 1 126 ? 13.296 1.109 -12.511 1.00 68.94 126 LEU A N 1
ATOM 976 C CA . LEU A 1 126 ? 14.501 0.485 -13.061 1.00 68.94 126 LEU A CA 1
ATOM 977 C C . LEU A 1 126 ? 15.135 1.162 -14.312 1.00 68.94 126 LEU A C 1
ATOM 979 O O . LEU A 1 126 ? 16.272 0.789 -14.610 1.00 68.94 126 LEU A O 1
ATOM 983 N N . PRO A 1 127 ? 14.520 2.122 -15.053 1.00 69.12 127 PRO A N 1
ATOM 984 C CA . PRO A 1 127 ? 15.154 2.730 -16.229 1.00 69.12 127 PRO A CA 1
ATOM 985 C C . PRO A 1 127 ? 16.541 3.329 -15.970 1.00 69.12 127 PRO A C 1
ATOM 987 O O . PRO A 1 127 ? 17.436 3.116 -16.783 1.00 69.12 127 PRO A O 1
ATOM 990 N N . ASP A 1 128 ? 16.756 3.989 -14.827 1.00 72.12 128 ASP A N 1
ATOM 991 C CA . ASP A 1 128 ? 18.057 4.582 -14.469 1.00 72.12 128 ASP A CA 1
ATOM 992 C C . ASP A 1 128 ? 19.177 3.524 -14.452 1.00 72.12 128 ASP A C 1
ATOM 994 O O . ASP A 1 128 ? 20.278 3.745 -14.962 1.00 72.12 128 ASP A O 1
ATOM 998 N N . ALA A 1 129 ? 18.876 2.334 -13.919 1.00 80.94 129 ALA A N 1
ATOM 999 C CA . ALA A 1 129 ? 19.802 1.206 -13.896 1.00 80.94 129 ALA A CA 1
ATOM 1000 C C . ALA A 1 129 ? 20.012 0.604 -15.295 1.00 80.94 129 ALA A C 1
ATOM 1002 O O . ALA A 1 129 ? 21.134 0.226 -15.636 1.00 80.94 129 ALA A O 1
ATOM 1003 N N . MET A 1 130 ? 18.967 0.553 -16.131 1.00 85.75 130 MET A N 1
ATOM 1004 C CA . MET A 1 130 ? 19.086 0.075 -17.514 1.00 85.75 130 MET A CA 1
ATOM 1005 C C . MET A 1 130 ? 19.949 0.994 -18.385 1.00 85.75 130 MET A C 1
ATOM 1007 O O . MET A 1 130 ? 20.716 0.489 -19.202 1.00 85.75 130 MET A O 1
ATOM 1011 N N . VAL A 1 131 ? 19.882 2.318 -18.195 1.00 89.69 131 VAL A N 1
ATOM 1012 C CA . VA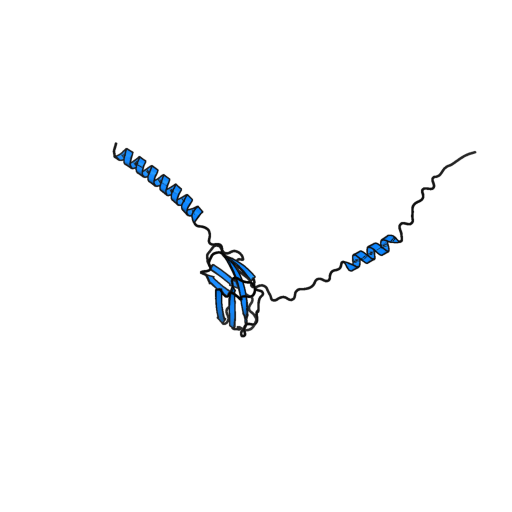L A 1 131 ? 20.751 3.273 -18.908 1.00 89.69 131 VAL A CA 1
ATOM 1013 C C . VAL A 1 131 ? 22.217 3.044 -18.538 1.00 89.69 131 VAL A C 1
ATOM 1015 O O . VAL A 1 131 ? 23.057 2.906 -19.428 1.00 89.69 131 VAL A O 1
ATOM 1018 N N . LEU A 1 132 ? 22.531 2.934 -17.243 1.00 89.38 132 LEU A N 1
ATOM 1019 C CA . LEU A 1 132 ? 23.903 2.698 -16.787 1.00 89.38 132 LEU A CA 1
ATOM 1020 C C . LEU A 1 132 ? 24.443 1.339 -17.270 1.00 89.38 132 LEU A C 1
ATOM 1022 O O . LEU A 1 132 ? 25.585 1.250 -17.723 1.00 89.38 132 LEU A O 1
ATOM 1026 N N . PHE A 1 133 ? 23.602 0.299 -17.250 1.00 92.44 133 PHE A N 1
ATOM 1027 C CA . PHE A 1 133 ? 23.927 -1.016 -17.803 1.00 92.44 133 PHE A CA 1
ATOM 1028 C C . PHE A 1 133 ? 24.188 -0.964 -19.317 1.00 92.44 133 PHE A C 1
ATOM 1030 O O . PHE A 1 133 ? 25.185 -1.515 -19.779 1.00 92.44 133 PHE A O 1
ATOM 1037 N N . ALA A 1 134 ? 23.348 -0.269 -20.090 1.00 94.12 134 ALA A N 1
ATOM 1038 C CA . ALA A 1 134 ? 23.510 -0.134 -21.538 1.00 94.12 134 ALA A CA 1
ATOM 1039 C C . ALA A 1 134 ? 24.797 0.620 -21.918 1.00 94.12 134 ALA A C 1
ATOM 1041 O O . ALA A 1 134 ? 25.487 0.218 -22.856 1.00 94.12 134 ALA A O 1
ATOM 1042 N N . ILE A 1 135 ? 25.166 1.663 -21.163 1.00 95.88 135 ILE A N 1
ATOM 1043 C CA . ILE A 1 135 ? 26.441 2.381 -21.335 1.00 95.88 135 ILE A CA 1
ATOM 1044 C C . ILE A 1 135 ? 27.627 1.442 -21.066 1.00 95.88 135 ILE A C 1
ATOM 1046 O O . ILE A 1 135 ? 28.549 1.367 -21.881 1.00 95.88 135 ILE A O 1
ATOM 1050 N N . GLY A 1 136 ? 27.588 0.683 -19.964 1.00 95.50 136 GLY A N 1
ATOM 1051 C CA . GLY A 1 136 ? 28.619 -0.306 -19.634 1.00 95.50 136 GLY A CA 1
ATOM 1052 C C . GLY A 1 136 ? 28.748 -1.410 -20.690 1.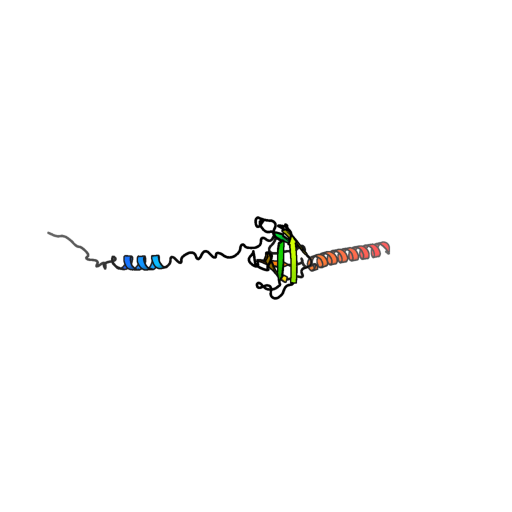00 95.50 136 GLY A C 1
ATOM 1053 O O . GLY A 1 136 ? 29.856 -1.736 -21.113 1.00 95.50 136 GLY A O 1
ATOM 1054 N N . ALA A 1 137 ? 27.621 -1.933 -21.178 1.00 96.69 137 ALA A N 1
ATOM 1055 C CA . ALA A 1 137 ? 27.579 -2.928 -22.247 1.00 96.69 137 ALA A CA 1
ATOM 1056 C C . ALA A 1 137 ? 28.138 -2.379 -23.573 1.00 96.69 137 ALA A C 1
ATOM 1058 O O . ALA A 1 137 ? 28.903 -3.069 -24.245 1.00 96.69 137 ALA A O 1
ATOM 1059 N N . GLY A 1 138 ? 27.822 -1.129 -23.928 1.00 97.44 138 GLY A N 1
ATOM 1060 C CA . GLY A 1 138 ? 28.374 -0.458 -25.108 1.00 97.44 138 GLY A CA 1
ATOM 1061 C C . GLY A 1 138 ? 29.897 -0.301 -25.039 1.00 97.44 138 GLY A C 1
ATOM 1062 O O . GLY A 1 138 ? 30.593 -0.647 -25.993 1.00 97.44 138 GLY A O 1
ATOM 1063 N N . LEU A 1 139 ? 30.424 0.137 -23.890 1.00 97.19 139 LEU A N 1
ATOM 1064 C CA . LEU A 1 139 ? 31.868 0.211 -23.628 1.00 97.19 139 LEU A CA 1
ATOM 1065 C C . LEU A 1 139 ? 32.547 -1.164 -23.701 1.00 97.19 139 LEU A C 1
ATOM 1067 O O . LEU A 1 139 ? 33.610 -1.291 -24.307 1.00 97.19 139 LEU A O 1
ATOM 1071 N N . PHE A 1 140 ? 31.923 -2.199 -23.133 1.00 96.94 140 PHE A N 1
ATOM 1072 C CA . PHE A 1 140 ? 32.429 -3.570 -23.196 1.00 96.94 140 PHE A CA 1
ATOM 1073 C C . PHE A 1 140 ? 32.502 -4.092 -24.639 1.00 96.94 140 PHE A C 1
ATOM 1075 O O . PHE A 1 140 ? 33.545 -4.589 -25.061 1.00 96.94 140 PHE A O 1
ATOM 1082 N N . VAL A 1 141 ? 31.433 -3.926 -25.426 1.00 97.31 141 VAL A N 1
ATOM 1083 C CA . VAL A 1 141 ? 31.409 -4.324 -26.844 1.00 97.31 141 VAL A CA 1
ATOM 1084 C C . VAL A 1 141 ? 32.448 -3.540 -27.652 1.00 97.31 141 VAL A C 1
ATOM 1086 O O . VAL A 1 141 ? 33.157 -4.135 -28.462 1.00 97.31 141 VAL A O 1
ATOM 1089 N N . PHE A 1 142 ? 32.602 -2.237 -27.405 1.00 96.62 142 PHE A N 1
ATOM 1090 C CA . PHE A 1 142 ? 33.618 -1.406 -28.058 1.00 96.62 142 PHE A CA 1
ATOM 1091 C C . PHE A 1 142 ? 35.050 -1.890 -27.769 1.00 96.62 142 PHE A C 1
ATOM 1093 O O . PHE A 1 142 ? 35.852 -2.047 -28.697 1.00 96.62 142 PHE A O 1
ATOM 1100 N N . LEU A 1 143 ? 35.362 -2.192 -26.504 1.00 95.50 143 LEU A N 1
ATOM 1101 C CA . LEU A 1 143 ? 36.650 -2.766 -26.107 1.00 95.50 143 LEU A CA 1
ATOM 1102 C C . LEU A 1 143 ? 36.867 -4.146 -26.738 1.00 95.50 143 LEU A C 1
ATOM 1104 O O . LEU A 1 143 ? 37.944 -4.407 -27.271 1.00 95.50 143 LEU A O 1
ATOM 1108 N N . MET A 1 144 ? 35.843 -5.005 -26.750 1.00 95.94 144 MET A N 1
ATOM 1109 C CA . MET A 1 144 ? 35.941 -6.347 -27.326 1.00 95.94 144 MET A CA 1
ATOM 1110 C C . MET A 1 144 ? 36.145 -6.316 -28.846 1.00 95.94 144 MET A C 1
ATOM 1112 O O . MET A 1 144 ? 36.973 -7.063 -29.359 1.00 95.94 144 MET A O 1
ATOM 1116 N N . VAL A 1 145 ? 35.469 -5.421 -29.576 1.00 95.81 145 VAL A N 1
ATOM 1117 C CA . VAL A 1 145 ? 35.696 -5.214 -31.019 1.00 95.81 145 VAL A CA 1
ATOM 1118 C C . VAL A 1 145 ? 37.101 -4.672 -31.285 1.00 95.81 145 VAL A C 1
ATOM 1120 O O . VAL A 1 145 ? 37.771 -5.148 -32.201 1.00 95.81 145 VAL A O 1
ATOM 1123 N N . THR A 1 146 ? 37.569 -3.715 -30.478 1.00 94.25 146 THR A N 1
ATOM 1124 C CA . THR A 1 146 ? 38.928 -3.161 -30.587 1.00 94.25 146 THR A CA 1
ATOM 1125 C C . THR A 1 146 ? 39.985 -4.246 -30.387 1.00 94.25 146 THR A C 1
ATOM 1127 O O . THR A 1 146 ? 40.873 -4.399 -31.225 1.00 94.25 146 THR A O 1
ATOM 1130 N N . LEU A 1 147 ? 39.843 -5.050 -29.328 1.00 93.44 147 LEU A N 1
ATOM 1131 C CA . LEU A 1 147 ? 40.734 -6.167 -29.024 1.00 93.44 147 LEU A CA 1
ATOM 1132 C C . LEU A 1 147 ? 40.700 -7.215 -30.139 1.00 93.44 147 LEU A C 1
ATOM 1134 O O . LEU A 1 147 ? 41.752 -7.574 -30.656 1.00 93.44 147 LEU A O 1
ATOM 1138 N N . LEU A 1 148 ? 39.511 -7.638 -30.583 1.00 94.50 148 LEU A N 1
ATOM 1139 C CA . LEU A 1 148 ? 39.369 -8.614 -31.666 1.00 94.50 148 LEU A CA 1
ATOM 1140 C C . LEU A 1 148 ? 39.998 -8.131 -32.977 1.00 94.50 148 LEU A C 1
ATOM 1142 O O . LEU A 1 148 ? 40.612 -8.941 -33.665 1.00 94.50 148 LEU A O 1
ATOM 1146 N N . ARG A 1 149 ? 39.893 -6.838 -33.330 1.00 90.81 149 ARG A N 1
ATOM 1147 C CA . ARG A 1 149 ? 40.595 -6.286 -34.505 1.00 90.81 149 ARG A CA 1
ATOM 1148 C C . ARG A 1 149 ? 42.111 -6.307 -34.332 1.00 90.81 149 ARG A C 1
ATOM 1150 O O . ARG A 1 149 ? 42.793 -6.642 -35.293 1.00 90.81 149 ARG A O 1
ATOM 1157 N N . PHE A 1 150 ? 42.621 -5.994 -33.142 1.00 87.56 150 PHE A N 1
ATOM 1158 C CA . PHE A 1 150 ? 44.058 -6.039 -32.852 1.00 87.56 150 PHE A CA 1
ATOM 1159 C C . PHE A 1 150 ? 44.625 -7.464 -32.833 1.00 87.56 150 PHE A C 1
ATOM 1161 O O . PHE A 1 150 ? 45.735 -7.665 -33.300 1.00 87.56 150 PHE A O 1
ATOM 1168 N N . THR A 1 151 ? 43.877 -8.469 -32.362 1.00 88.75 151 THR A N 1
ATOM 1169 C CA . THR A 1 151 ? 44.335 -9.876 -32.366 1.00 88.75 151 THR A CA 1
ATOM 1170 C C . THR A 1 151 ? 44.279 -10.547 -33.740 1.00 88.75 151 THR A C 1
ATOM 1172 O O . THR A 1 151 ? 44.771 -11.661 -33.895 1.00 88.75 151 THR A O 1
ATOM 1175 N N . ARG A 1 152 ? 43.603 -9.927 -34.717 1.00 69.44 152 ARG A N 1
ATOM 1176 C CA . ARG A 1 152 ? 43.406 -10.458 -36.078 1.00 69.44 152 ARG A CA 1
ATOM 1177 C C . ARG A 1 152 ? 44.211 -9.711 -37.146 1.00 69.44 152 ARG A C 1
ATOM 1179 O O . ARG A 1 152 ? 44.004 -9.986 -38.328 1.00 69.44 152 ARG A O 1
ATOM 1186 N N . SER A 1 153 ? 45.053 -8.766 -36.729 1.00 53.91 153 SER A N 1
ATOM 1187 C CA . SER A 1 153 ? 45.954 -7.976 -37.571 1.00 53.91 153 SER A CA 1
ATOM 1188 C C . SER A 1 153 ? 47.413 -8.278 -37.252 1.00 53.91 153 SER A C 1
ATOM 1190 O O . SER A 1 153 ? 48.230 -7.839 -38.090 1.00 53.91 153 SER A O 1
#

Foldseek 3Di:
DDDDDDDDDDDDDPPPVVVVVVVVVVVPPPDPPPPPAAAAWDWPDQEAAPQKTKTFADDPPPFFWKKKWKAQDQVRPGTPDIDTDTSDGMDMDGDDDFHKMWIFMATDPRHTRHGTRIGGYDHDDCVVVVVVVVVVVVVVVVVVVVVVVVVVD

Radius of gyration: 34.82 Å; Cα contacts (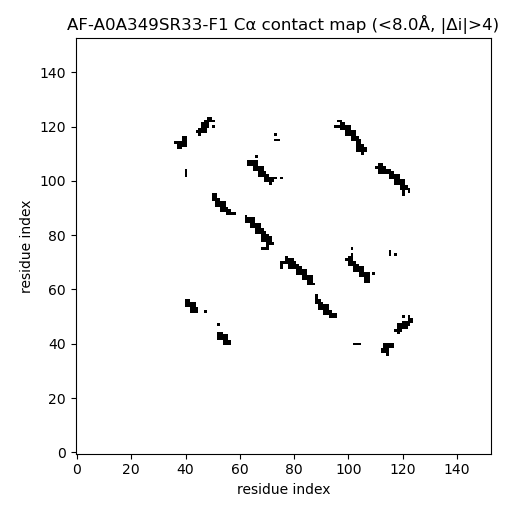8 Å, |Δi|>4): 205; chains: 1; bounding box: 63×110×64 Å

Secondary structure (DSSP, 8-state):
-------------TTSHHHHHHHHHHTT----------PBPEES-SEESSSEEEEE----SS--EEEEEEESSTT-SSEEEEEEEES-SEEEEE---SEEEEEEEEETTS-B-SB-EEEEE-PPPTHHHHHHHHHHHHHHHHHHHHHHHHHT-

pLDDT: mean 74.51, std 15.2, range [36.81, 97.44]

Mean predicted aligned error: 16.5 Å